Protein AF-A0A7S4FQP5-F1 (afdb_monomer_lite)

Secondary structure (DSSP, 8-state):
----TTSHHHHHHHHHHHTT------HHHHHHSTTSHHHHHHHTT-SS-S----SS-S-----EEEEEEE-GGGHHHHHHHHHHTT-EEEEEEEE--TT--TT-TT-EEEEEEEE-HHHHHHHHHHHTTSS-EEEEEE-

Organism: NCBI:txid73025

InterPro domains:
  IPR002678 DUF34/NIF3 [PF01784] (1-86)
  IPR002678 DUF34/NIF3 [PTHR13799] (1-74)
  IPR036069 DUF34/NIF3 superfamily [SSF102705] (1-118)

Sequence (139 aa):
KRLTQKDTKQRIVIQAIEHGIAIYSPHTAADTASMGVNEWLIEGLGVGTTEFKPIVVKCAMPNHKLVVTGLPADAPVLEKMLSDAGATIDSCYTQQPWGVPKDSATSKVRFEAVVTDQQKTEILGAIGPLRATVDLYPL

Foldseek 3Di:
DDQDCPDPVSVVVVVCVVVVHDDDPCDVVQVPDDVHPVVVVVVVVDPDDPDDDDPDDPDDQFKKWKKKKAFPVCVVVLVVLCVVLVWAWPDKDWDDPPPDDPPDRRIIIITITIDGPVSVVVSVVVCVVGPMDMDIGTD

Structure (mmCIF, N/CA/C/O backbone):
data_AF-A0A7S4FQP5-F1
#
_entry.id   AF-A0A7S4FQP5-F1
#
loop_
_atom_site.group_PDB
_atom_site.id
_atom_site.type_symbol
_atom_site.label_atom_id
_atom_site.label_alt_id
_atom_site.label_comp_id
_atom_site.label_asym_id
_atom_site.label_entity_id
_atom_site.label_seq_id
_atom_site.pdbx_PDB_ins_code
_atom_site.Cartn_x
_atom_site.Cartn_y
_atom_site.Cartn_z
_atom_site.occupancy
_atom_site.B_iso_or_equiv
_atom_site.auth_seq_id
_atom_site.auth_comp_id
_atom_site.auth_asym_id
_atom_site.auth_atom_id
_atom_site.pdbx_PDB_model_num
ATOM 1 N N . LYS A 1 1 ? -1.794 -13.724 29.722 1.00 81.19 1 LYS A N 1
ATOM 2 C CA . LYS A 1 1 ? -2.687 -12.556 29.483 1.00 81.19 1 LYS A CA 1
ATOM 3 C C . LYS A 1 1 ? -4.111 -13.073 29.280 1.00 81.19 1 LYS A C 1
ATOM 5 O O . LYS A 1 1 ? -4.243 -14.126 28.676 1.00 81.19 1 LYS A O 1
ATOM 10 N N . ARG A 1 2 ? -5.143 -12.386 29.789 1.00 87.44 2 ARG A N 1
ATOM 11 C CA . ARG A 1 2 ? -6.566 -12.767 29.651 1.00 87.44 2 ARG A CA 1
ATOM 12 C C . ARG A 1 2 ? -7.377 -11.560 29.174 1.00 87.44 2 ARG A C 1
ATOM 14 O O . ARG A 1 2 ? -7.085 -10.447 29.605 1.00 87.44 2 ARG A O 1
ATOM 21 N N . LEU A 1 3 ? -8.373 -11.793 28.320 1.00 87.12 3 LEU A N 1
ATOM 22 C CA . LEU A 1 3 ? -9.357 -10.787 27.918 1.00 87.12 3 LEU A CA 1
ATOM 23 C C . LEU A 1 3 ? -10.487 -10.755 28.962 1.00 87.12 3 LEU A C 1
ATOM 25 O O . LEU A 1 3 ? -11.091 -11.787 29.254 1.00 87.12 3 LEU A O 1
ATOM 29 N N . THR A 1 4 ? -10.720 -9.603 29.587 1.00 91.94 4 THR A N 1
ATOM 30 C CA . THR A 1 4 ? -11.746 -9.399 30.626 1.00 91.94 4 THR A CA 1
ATOM 31 C C . THR A 1 4 ? -12.455 -8.065 30.400 1.00 91.94 4 THR A C 1
ATOM 33 O O . THR A 1 4 ? -11.936 -7.210 29.703 1.00 91.94 4 THR A O 1
ATOM 36 N N . GLN A 1 5 ? -13.603 -7.810 31.021 1.00 90.38 5 GLN A N 1
ATOM 37 C CA . GLN A 1 5 ? -14.287 -6.513 30.865 1.00 90.38 5 GLN A CA 1
ATOM 38 C C . GLN A 1 5 ? -13.761 -5.404 31.806 1.00 90.38 5 GLN A C 1
ATOM 40 O O . GLN A 1 5 ? -14.386 -4.354 31.951 1.00 90.38 5 GLN A O 1
ATOM 45 N N . LYS A 1 6 ? -12.609 -5.615 32.461 1.00 91.44 6 LYS A N 1
ATOM 46 C CA . LYS A 1 6 ? -12.070 -4.679 33.465 1.00 91.44 6 LYS A CA 1
ATOM 47 C C . LYS A 1 6 ? -11.546 -3.373 32.860 1.00 91.44 6 LYS A C 1
ATOM 49 O O . LYS A 1 6 ? -11.679 -2.325 33.480 1.00 91.44 6 LYS A O 1
ATOM 54 N N . ASP A 1 7 ? -10.965 -3.438 31.665 1.00 93.38 7 ASP A N 1
ATOM 55 C CA . ASP A 1 7 ? -10.359 -2.295 30.973 1.00 93.38 7 ASP A CA 1
ATOM 56 C C . ASP A 1 7 ? -11.206 -1.890 29.760 1.00 93.38 7 ASP A C 1
ATOM 58 O O . ASP A 1 7 ? -11.729 -2.747 29.046 1.00 93.38 7 ASP A O 1
ATOM 62 N N . THR A 1 8 ? -11.318 -0.586 29.502 1.00 93.06 8 THR A N 1
ATOM 63 C CA . THR A 1 8 ? -12.069 -0.030 28.367 1.00 93.06 8 THR A CA 1
ATOM 64 C C . THR A 1 8 ? -11.643 -0.622 27.021 1.00 93.06 8 THR A C 1
ATOM 66 O O . THR A 1 8 ? -12.504 -0.960 26.214 1.00 93.06 8 THR A O 1
ATOM 69 N N . LYS A 1 9 ? -10.342 -0.828 26.785 1.00 92.31 9 LYS A N 1
ATOM 70 C CA . LYS A 1 9 ? -9.827 -1.420 25.539 1.00 92.31 9 LYS A CA 1
ATOM 71 C C . LYS A 1 9 ? -10.312 -2.854 25.372 1.00 92.31 9 LYS A C 1
ATOM 73 O O . LYS A 1 9 ? -10.709 -3.258 24.286 1.00 92.31 9 LYS A O 1
ATOM 78 N N . GLN A 1 10 ? -10.297 -3.622 26.461 1.00 94.06 10 GLN A N 1
ATOM 79 C CA . GLN A 1 10 ? -10.763 -5.005 26.439 1.00 94.06 10 GLN A CA 1
ATOM 80 C C . GLN A 1 10 ? -12.282 -5.075 26.254 1.00 94.06 10 GLN A C 1
ATOM 82 O O . GLN A 1 10 ? -12.747 -5.934 25.513 1.00 94.06 10 GLN A O 1
ATOM 87 N N . ARG A 1 11 ? -13.047 -4.148 26.854 1.00 95.31 11 ARG A N 1
ATOM 88 C CA . ARG A 1 11 ? -14.497 -4.044 26.630 1.00 95.31 11 ARG A CA 1
ATOM 89 C C . ARG A 1 11 ? -14.836 -3.808 25.161 1.00 95.31 11 ARG A C 1
ATOM 91 O O . ARG A 1 11 ? -15.684 -4.521 24.647 1.00 95.31 11 ARG A O 1
ATOM 98 N N . ILE A 1 12 ? -14.144 -2.892 24.481 1.00 95.06 12 ILE A N 1
ATOM 99 C CA . ILE A 1 12 ? -14.372 -2.616 23.050 1.00 95.06 12 ILE A CA 1
ATOM 100 C C . ILE A 1 12 ? -14.142 -3.877 22.204 1.00 95.06 12 ILE A C 1
ATOM 102 O O . ILE A 1 12 ? -14.957 -4.205 21.347 1.00 95.06 12 ILE A O 1
ATOM 106 N N . VAL A 1 13 ? -13.064 -4.620 22.474 1.00 95.00 13 VAL A N 1
ATOM 107 C CA . VAL A 1 13 ? -12.768 -5.870 21.752 1.00 95.00 13 VAL A CA 1
ATOM 108 C C . VAL A 1 13 ? -13.828 -6.938 22.027 1.00 95.00 13 VAL A C 1
ATOM 110 O O . VAL A 1 13 ? -14.274 -7.601 21.097 1.00 95.00 13 VAL A O 1
ATOM 113 N N . ILE A 1 14 ? -14.253 -7.098 23.284 1.00 95.19 14 ILE A N 1
ATOM 114 C CA . ILE A 1 14 ? -15.309 -8.054 23.653 1.00 95.19 14 ILE A CA 1
ATOM 115 C C . ILE A 1 14 ? -16.627 -7.691 22.961 1.00 95.19 14 ILE A C 1
ATOM 117 O O . ILE A 1 14 ? -17.250 -8.563 22.365 1.00 95.19 14 ILE A O 1
ATOM 121 N N . GLN A 1 15 ? -17.005 -6.412 22.955 1.00 95.31 15 GLN A N 1
ATOM 122 C CA . GLN A 1 15 ? -18.206 -5.942 22.265 1.00 95.31 15 GLN A CA 1
ATOM 123 C C . GLN A 1 15 ? -18.141 -6.198 20.757 1.00 95.31 15 GLN A C 1
ATOM 125 O O . GLN A 1 15 ? -19.128 -6.640 20.178 1.00 95.31 15 GLN A O 1
ATOM 130 N N . ALA A 1 16 ? -16.992 -5.970 20.115 1.00 95.62 16 ALA A N 1
ATOM 131 C CA . ALA A 1 16 ? -16.825 -6.273 18.696 1.00 95.62 16 ALA A CA 1
ATOM 132 C C . ALA A 1 16 ? -17.022 -7.771 18.407 1.00 95.62 16 ALA A C 1
ATOM 134 O O . ALA A 1 16 ? -17.711 -8.119 17.454 1.00 95.62 16 ALA A O 1
ATOM 135 N N . ILE A 1 17 ? -16.498 -8.654 19.266 1.00 95.06 17 ILE A N 1
ATOM 136 C CA . ILE A 1 17 ? -16.686 -10.108 19.143 1.00 95.06 17 ILE A CA 1
ATOM 137 C C . ILE A 1 17 ? -18.162 -10.491 19.300 1.00 95.06 17 ILE A C 1
ATOM 139 O O . ILE A 1 17 ? -18.682 -11.237 18.476 1.00 95.06 17 ILE A O 1
ATOM 143 N N . GLU A 1 18 ? -18.842 -9.969 20.325 1.00 96.56 18 GLU A N 1
ATOM 144 C CA . GLU A 1 18 ? -20.263 -10.249 20.589 1.00 96.56 18 GLU A CA 1
ATOM 145 C C . GLU A 1 18 ? -21.170 -9.845 19.417 1.00 96.56 18 GLU A C 1
ATOM 147 O O . GLU A 1 18 ? -22.166 -10.512 19.152 1.00 96.56 18 GLU A O 1
ATOM 152 N N . HIS A 1 19 ? -20.800 -8.790 18.685 1.00 97.00 19 HIS A N 1
ATOM 153 C CA . HIS A 1 19 ? -21.541 -8.299 17.521 1.00 97.00 19 HIS A CA 1
ATOM 154 C C . HIS A 1 19 ? -21.014 -8.843 16.181 1.00 97.00 19 HIS A C 1
ATOM 156 O O . HIS A 1 19 ? -21.506 -8.443 15.129 1.00 97.00 19 HIS A O 1
ATOM 162 N N . GLY A 1 20 ? -20.012 -9.731 16.187 1.00 96.12 20 GLY A N 1
ATOM 163 C CA . GLY A 1 20 ? -19.426 -10.284 14.961 1.00 96.12 20 GLY A CA 1
ATOM 164 C C . GLY A 1 20 ? -18.689 -9.256 14.090 1.00 96.12 20 GLY A C 1
ATOM 165 O O . GLY A 1 20 ? -18.601 -9.425 12.877 1.00 96.12 20 GLY A O 1
ATOM 166 N N . ILE A 1 21 ? -18.164 -8.184 14.686 1.00 96.94 21 ILE A N 1
ATOM 167 C CA . ILE A 1 21 ? -17.448 -7.108 13.994 1.00 96.94 21 ILE A CA 1
ATOM 168 C C . ILE A 1 21 ? -15.957 -7.450 13.925 1.00 96.94 21 ILE A C 1
ATOM 170 O O . ILE A 1 21 ? -15.270 -7.538 14.946 1.00 96.94 21 ILE A O 1
ATOM 174 N N . ALA A 1 22 ? -15.431 -7.589 12.710 1.00 95.06 22 ALA A N 1
ATOM 175 C CA . ALA A 1 22 ? -13.997 -7.722 12.484 1.00 95.06 22 ALA A CA 1
ATOM 176 C C . ALA A 1 22 ? -13.303 -6.352 12.573 1.00 95.06 22 ALA A C 1
ATOM 178 O O . ALA A 1 22 ? -13.744 -5.379 11.964 1.00 95.06 22 ALA A O 1
ATOM 179 N N . ILE A 1 23 ? -12.191 -6.282 13.311 1.00 93.12 23 ILE A N 1
ATOM 180 C CA . ILE A 1 23 ? -11.359 -5.076 13.421 1.00 93.12 23 ILE A CA 1
ATOM 181 C C . ILE A 1 23 ? -10.077 -5.300 12.620 1.00 93.12 23 ILE A C 1
ATOM 183 O O . ILE A 1 23 ? -9.286 -6.188 12.939 1.00 93.12 23 ILE A O 1
ATOM 187 N N . TYR A 1 24 ? -9.852 -4.461 11.613 1.00 93.69 24 TYR A N 1
ATOM 188 C CA . TYR A 1 24 ? -8.619 -4.407 10.834 1.00 93.69 24 TYR A CA 1
ATOM 189 C C . TYR A 1 24 ? -7.949 -3.046 11.044 1.00 93.69 24 TYR A C 1
ATOM 191 O O . TYR A 1 24 ? -8.620 -2.018 11.024 1.00 93.69 24 TYR A O 1
ATOM 199 N N . SER A 1 25 ? -6.636 -3.036 11.282 1.00 90.62 25 SER A N 1
ATOM 200 C CA . SER A 1 25 ? -5.872 -1.810 11.547 1.00 90.62 25 SER A CA 1
ATOM 201 C C . SER A 1 25 ? -4.645 -1.737 10.630 1.00 90.62 25 SER A C 1
ATOM 203 O O . SER A 1 25 ? -3.563 -2.198 11.008 1.00 90.62 25 SER A O 1
ATOM 205 N N . PRO A 1 26 ? -4.795 -1.200 9.405 1.00 88.00 26 PRO A N 1
ATOM 206 C CA . PRO A 1 26 ? -3.702 -1.034 8.452 1.00 88.00 26 PRO A CA 1
ATOM 207 C C . PRO A 1 26 ? -2.832 0.171 8.831 1.00 88.00 26 PRO A C 1
ATOM 209 O O . PRO A 1 26 ? -2.792 1.148 8.101 1.00 88.00 26 PRO A O 1
ATOM 212 N N . HIS A 1 27 ? -2.141 0.108 9.973 1.00 87.88 27 HIS A N 1
ATOM 213 C CA . HIS A 1 27 ? -1.420 1.247 10.558 1.00 87.88 27 HIS A CA 1
ATOM 214 C C . HIS A 1 27 ? -0.432 1.892 9.568 1.00 87.88 27 HIS A C 1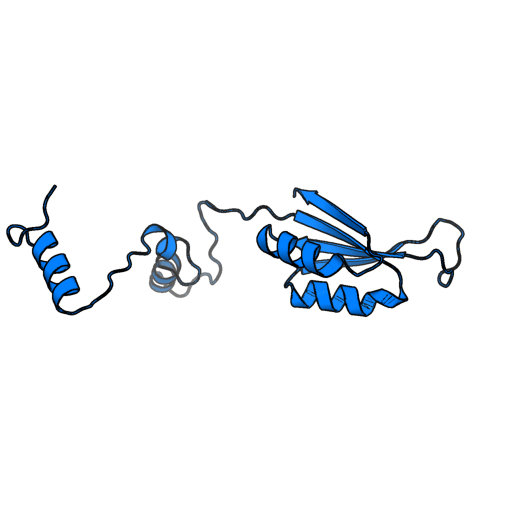
ATOM 216 O O . HIS A 1 27 ? -0.720 2.918 8.971 1.00 87.88 27 HIS A O 1
ATOM 222 N N . THR A 1 28 ? 0.702 1.237 9.312 1.00 85.12 28 THR A N 1
ATOM 223 C CA . THR A 1 28 ? 1.717 1.768 8.387 1.00 85.12 28 THR A CA 1
ATOM 224 C C . THR A 1 28 ? 1.295 1.635 6.924 1.00 85.12 28 THR A C 1
ATOM 226 O O . THR A 1 28 ? 1.746 2.402 6.082 1.00 85.12 28 THR A O 1
ATOM 229 N N . ALA A 1 29 ? 0.438 0.658 6.607 1.00 83.75 29 ALA A N 1
ATOM 230 C CA . ALA A 1 29 ? -0.025 0.442 5.240 1.00 83.75 29 ALA A CA 1
ATOM 231 C C . ALA A 1 29 ? -0.852 1.636 4.737 1.00 83.75 29 ALA A C 1
ATOM 233 O O . ALA A 1 29 ? -0.639 2.066 3.608 1.00 83.75 29 ALA A O 1
ATOM 234 N N . ALA A 1 30 ? -1.719 2.211 5.581 1.00 85.06 30 ALA A N 1
ATOM 235 C CA . ALA A 1 30 ? -2.495 3.404 5.247 1.00 85.06 30 ALA A CA 1
ATOM 236 C C . ALA A 1 30 ? -1.628 4.667 5.125 1.00 85.06 30 ALA A C 1
ATOM 238 O O . ALA A 1 30 ? -1.944 5.544 4.326 1.00 85.06 30 ALA A O 1
ATOM 239 N N . ASP A 1 31 ? -0.519 4.751 5.864 1.00 86.75 31 ASP A N 1
ATOM 240 C CA . ASP A 1 31 ? 0.424 5.868 5.739 1.00 86.75 31 ASP A CA 1
ATOM 241 C C . ASP A 1 31 ? 1.173 5.838 4.396 1.00 86.75 31 ASP A C 1
ATOM 243 O O . ASP A 1 31 ? 1.483 6.883 3.827 1.00 86.75 31 ASP A O 1
ATOM 247 N N . THR A 1 32 ? 1.492 4.646 3.880 1.00 83.12 32 THR A N 1
ATOM 248 C CA . THR A 1 32 ? 2.287 4.477 2.647 1.00 83.12 32 THR A CA 1
ATOM 249 C C . THR A 1 32 ? 1.461 4.239 1.385 1.00 83.12 32 THR A C 1
ATOM 251 O O . THR A 1 32 ? 2.034 4.179 0.298 1.00 83.12 32 THR A O 1
ATOM 254 N N . ALA A 1 33 ? 0.150 4.042 1.514 1.00 82.69 33 ALA A N 1
ATOM 255 C CA . ALA A 1 33 ? -0.732 3.796 0.381 1.00 82.69 33 ALA A CA 1
ATOM 256 C C . ALA A 1 33 ? -0.872 5.040 -0.510 1.00 82.69 33 ALA A C 1
ATOM 258 O O . ALA A 1 33 ? -0.832 6.174 -0.028 1.00 82.69 33 ALA A O 1
ATOM 259 N N . SER A 1 34 ? -1.099 4.810 -1.807 1.00 80.69 34 SER A N 1
ATOM 260 C CA . SER A 1 34 ? -1.668 5.840 -2.682 1.00 80.69 34 SER A CA 1
ATOM 261 C C . SER A 1 34 ? -3.055 6.214 -2.159 1.00 80.69 34 SER A C 1
ATOM 263 O O . SER A 1 34 ? -3.798 5.341 -1.707 1.00 80.69 34 SER A O 1
ATOM 265 N N . MET A 1 35 ? -3.369 7.508 -2.168 1.00 82.31 35 MET A N 1
ATOM 266 C CA . MET A 1 35 ? -4.553 8.099 -1.540 1.00 82.31 35 MET A CA 1
ATOM 267 C C . MET A 1 35 ? -4.654 7.793 -0.036 1.00 82.31 35 MET A C 1
ATOM 269 O O . MET A 1 35 ? -5.745 7.704 0.526 1.00 82.31 35 MET A O 1
ATOM 273 N N . GLY A 1 36 ? -3.502 7.581 0.608 1.00 86.88 36 GLY A N 1
ATOM 274 C CA . GLY A 1 36 ? -3.384 7.308 2.034 1.00 86.88 36 GLY A CA 1
ATOM 275 C C . GLY A 1 36 ? -3.368 8.572 2.894 1.00 86.88 36 GLY A C 1
ATOM 276 O O . GLY A 1 36 ? -3.564 9.691 2.420 1.00 86.88 36 GLY A O 1
ATOM 277 N N . VAL A 1 37 ? -3.061 8.394 4.182 1.00 90.19 37 VAL A N 1
ATOM 278 C CA . VAL A 1 37 ? -3.077 9.481 5.182 1.00 90.19 37 VAL A CA 1
ATOM 279 C C . VAL A 1 37 ? -2.188 10.655 4.760 1.00 90.19 37 VAL A C 1
ATOM 281 O O . VAL A 1 37 ? -2.583 11.810 4.893 1.00 90.19 37 VAL A O 1
ATOM 284 N N . ASN A 1 38 ? -1.003 10.372 4.213 1.00 88.56 38 ASN A N 1
ATOM 285 C CA . ASN A 1 38 ? -0.071 11.409 3.771 1.00 88.56 38 ASN A CA 1
ATOM 286 C C . ASN A 1 38 ? -0.616 12.239 2.600 1.00 88.56 38 ASN A C 1
ATOM 288 O O . ASN A 1 38 ? -0.368 13.439 2.554 1.00 88.56 38 ASN A O 1
ATOM 292 N N . GLU A 1 39 ? -1.372 11.632 1.686 1.00 85.81 39 GLU A N 1
ATOM 293 C CA . GLU A 1 39 ? -1.967 12.343 0.550 1.00 85.81 39 GLU A CA 1
ATOM 294 C C . GLU A 1 39 ? -3.118 13.242 1.013 1.00 85.81 39 GLU A C 1
ATOM 296 O O . GLU A 1 39 ? -3.154 14.418 0.663 1.00 85.81 39 GLU A O 1
ATOM 301 N N . TRP A 1 40 ? -3.969 12.756 1.923 1.00 87.94 40 TRP A N 1
ATOM 302 C CA . TRP A 1 40 ? -5.030 13.570 2.535 1.00 87.94 40 TRP A CA 1
ATOM 303 C C . TRP A 1 40 ? -4.484 14.763 3.325 1.00 87.94 40 TRP A C 1
ATOM 305 O O . TRP A 1 40 ? -5.068 15.847 3.319 1.00 87.94 40 TRP A O 1
ATOM 315 N N . LEU A 1 41 ? -3.352 14.584 4.011 1.00 88.25 41 LEU A N 1
ATOM 316 C CA . LEU A 1 41 ? -2.679 15.689 4.691 1.00 88.25 41 LEU A CA 1
ATOM 317 C C . LEU A 1 41 ? -2.180 16.739 3.694 1.00 88.25 41 LEU A C 1
ATOM 319 O O . LEU A 1 41 ? -2.285 17.927 3.984 1.00 88.25 41 LEU A O 1
ATOM 323 N N . ILE A 1 42 ? -1.676 16.321 2.530 1.00 85.06 42 ILE A N 1
ATOM 324 C CA . ILE A 1 42 ? -1.226 17.230 1.467 1.00 85.06 42 ILE A CA 1
ATOM 325 C C . ILE A 1 42 ? -2.409 18.000 0.873 1.00 85.06 42 ILE A C 1
ATOM 327 O O . ILE A 1 42 ? -2.320 19.218 0.736 1.00 85.06 42 ILE A O 1
ATOM 331 N N . GLU A 1 43 ? -3.533 17.333 0.598 1.00 84.00 43 GLU A N 1
ATOM 332 C CA . GLU A 1 43 ? -4.759 17.986 0.112 1.00 84.00 43 GLU A CA 1
ATOM 333 C C . GLU A 1 43 ? -5.237 19.101 1.058 1.00 84.00 43 GLU A C 1
ATOM 335 O O . GLU A 1 43 ? -5.651 20.174 0.616 1.00 84.00 43 GLU A O 1
ATOM 340 N N . GLY A 1 44 ? -5.122 18.883 2.373 1.00 84.88 44 GLY A N 1
ATOM 341 C CA . GLY A 1 44 ? -5.481 19.869 3.393 1.00 84.88 44 GLY A CA 1
ATOM 342 C C . GLY A 1 44 ? -4.558 21.094 3.471 1.00 84.88 44 GLY A C 1
ATOM 343 O O . GLY A 1 44 ? -4.947 22.099 4.069 1.00 84.88 44 GLY A O 1
ATOM 344 N N . LEU A 1 45 ? -3.358 21.047 2.878 1.00 83.88 45 LEU A N 1
ATOM 345 C CA . LEU A 1 45 ? -2.391 22.156 2.891 1.00 83.88 45 LEU A CA 1
ATOM 346 C C . LEU A 1 45 ? -2.658 23.216 1.804 1.00 83.88 45 LEU A C 1
ATOM 348 O O . LEU A 1 45 ? -2.051 24.288 1.849 1.00 83.88 45 LEU A O 1
ATOM 352 N N . GLY A 1 46 ? -3.602 22.973 0.887 1.00 75.44 46 GLY A N 1
ATOM 353 C CA . GLY A 1 46 ? -4.105 23.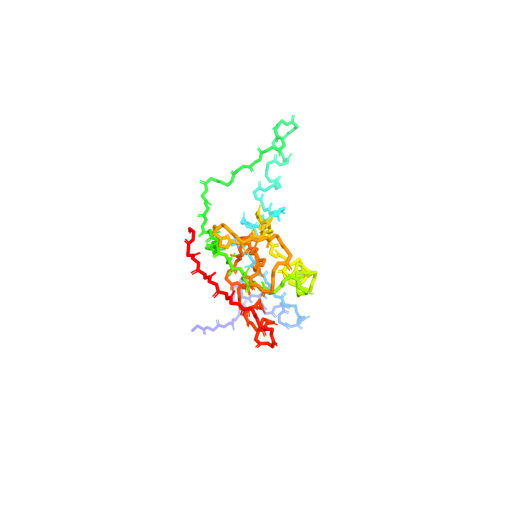955 -0.080 1.00 75.44 46 GLY A CA 1
ATOM 354 C C . GLY A 1 46 ? -3.733 23.679 -1.542 1.00 75.44 46 GLY A C 1
ATOM 355 O O . GLY A 1 46 ? -2.997 22.755 -1.873 1.00 75.44 46 GLY A O 1
ATOM 356 N N . VAL A 1 47 ? -4.263 24.510 -2.447 1.00 68.69 47 VAL A N 1
ATOM 357 C CA . VAL A 1 47 ? -4.023 24.430 -3.900 1.00 68.69 47 VAL A CA 1
ATOM 358 C C . VAL A 1 47 ? -2.654 25.010 -4.253 1.00 68.69 47 VAL A C 1
ATOM 360 O O . VAL A 1 47 ? -2.515 26.177 -4.611 1.00 68.69 47 VAL A O 1
ATOM 363 N N . GLY A 1 48 ? -1.623 24.184 -4.134 1.00 65.19 48 GLY A N 1
ATOM 364 C CA . GLY A 1 48 ? -0.267 24.546 -4.512 1.00 65.19 48 GLY A CA 1
ATOM 365 C C . GLY A 1 48 ? 0.614 23.313 -4.604 1.00 65.19 48 GLY A C 1
ATOM 366 O O . GLY A 1 48 ? 1.038 22.780 -3.587 1.00 65.19 48 GLY A O 1
ATOM 367 N N . THR A 1 49 ? 0.951 22.935 -5.838 1.00 61.19 49 THR A N 1
ATOM 368 C CA . THR A 1 49 ? 1.756 21.764 -6.235 1.00 61.19 49 THR A CA 1
ATOM 369 C C . THR A 1 49 ? 0.979 20.443 -6.217 1.00 61.19 49 THR A C 1
ATOM 371 O O . THR A 1 49 ? 0.718 19.855 -5.177 1.00 61.19 49 THR A O 1
ATOM 374 N N . THR A 1 50 ? 0.643 19.954 -7.412 1.00 62.22 50 THR A N 1
ATOM 375 C CA . THR A 1 50 ? 0.034 18.635 -7.675 1.00 62.22 50 THR A CA 1
ATOM 376 C C . THR A 1 50 ? 1.046 17.487 -7.634 1.00 62.22 50 THR A C 1
ATOM 378 O O . THR A 1 50 ? 0.706 16.350 -7.943 1.00 62.22 50 THR A O 1
ATOM 381 N N . GLU A 1 51 ? 2.304 17.782 -7.307 1.00 70.25 51 GLU A N 1
ATOM 382 C CA . GLU A 1 51 ? 3.398 16.820 -7.303 1.00 70.25 51 GLU A CA 1
ATOM 383 C C . GLU A 1 51 ? 3.866 16.575 -5.872 1.00 70.25 51 GLU A C 1
ATOM 385 O O . GLU A 1 51 ? 4.354 17.477 -5.191 1.00 70.25 51 GLU A O 1
ATOM 390 N N . PHE A 1 52 ? 3.743 15.330 -5.427 1.00 73.75 52 PHE A N 1
ATOM 391 C CA . PHE A 1 52 ? 4.234 14.873 -4.138 1.00 73.75 52 PHE A CA 1
ATOM 392 C C . PHE A 1 52 ? 5.165 13.683 -4.339 1.00 73.75 52 PHE A C 1
ATOM 394 O O . PHE A 1 52 ? 4.898 12.767 -5.115 1.00 73.75 52 PHE A O 1
ATOM 401 N N . LYS A 1 53 ? 6.296 13.709 -3.633 1.00 79.44 53 LYS A N 1
ATOM 402 C CA . LYS A 1 53 ? 7.317 12.663 -3.689 1.00 79.44 53 LYS A CA 1
ATOM 403 C C . LYS A 1 53 ? 7.492 12.044 -2.303 1.00 79.44 53 LYS A C 1
ATOM 405 O O . LYS A 1 53 ? 7.605 12.792 -1.329 1.00 79.44 53 LYS A O 1
ATOM 410 N N . PRO A 1 54 ? 7.573 10.706 -2.187 1.00 77.44 54 PRO A N 1
ATOM 411 C CA . PRO A 1 54 ? 7.863 10.063 -0.912 1.00 77.44 54 PRO A CA 1
ATOM 412 C C . PRO A 1 54 ? 9.197 10.545 -0.328 1.00 77.44 54 PRO A C 1
ATOM 414 O O . PRO A 1 54 ? 10.218 10.542 -1.016 1.00 77.44 54 PRO A O 1
ATOM 417 N N . ILE A 1 55 ? 9.194 10.909 0.958 1.00 84.12 55 ILE A N 1
ATOM 418 C CA . ILE A 1 55 ? 10.409 11.323 1.685 1.00 84.12 55 ILE A CA 1
ATOM 419 C C . ILE A 1 55 ? 11.333 10.118 1.904 1.00 84.12 55 ILE A C 1
ATOM 421 O O . ILE A 1 55 ? 12.548 10.219 1.757 1.00 84.12 55 ILE A O 1
ATOM 425 N N . VAL A 1 56 ? 10.753 8.960 2.233 1.00 82.00 56 VAL A N 1
ATOM 426 C CA . VAL A 1 56 ? 11.474 7.696 2.408 1.00 82.00 56 VAL A CA 1
ATOM 427 C C . VAL A 1 56 ? 10.708 6.591 1.698 1.00 82.00 56 VAL A C 1
ATOM 429 O O . VAL A 1 56 ? 9.574 6.278 2.057 1.00 82.00 56 VAL A O 1
ATOM 432 N N . VAL A 1 57 ? 11.347 5.961 0.717 1.00 73.75 57 VAL A N 1
ATOM 433 C CA . VAL A 1 57 ? 10.811 4.775 0.046 1.00 73.75 57 VAL A CA 1
ATOM 434 C C . VAL A 1 57 ? 11.220 3.549 0.862 1.00 73.75 57 VAL A C 1
ATOM 436 O O . VAL A 1 57 ? 12.385 3.165 0.867 1.00 73.75 57 VAL A O 1
ATOM 439 N N . LYS A 1 58 ? 10.275 2.958 1.604 1.00 63.75 58 LYS A N 1
ATOM 440 C CA . LYS A 1 58 ? 10.532 1.754 2.425 1.00 63.75 58 LYS A CA 1
ATOM 441 C C . LYS A 1 58 ? 10.441 0.446 1.642 1.00 63.75 58 LYS A C 1
ATOM 443 O O . LYS A 1 58 ? 11.112 -0.516 1.991 1.00 63.75 58 LYS A O 1
ATOM 448 N N . CYS A 1 59 ? 9.607 0.402 0.611 1.00 57.16 59 CYS A N 1
ATOM 449 C CA . CYS A 1 59 ? 9.481 -0.733 -0.294 1.00 57.16 59 CYS A CA 1
ATOM 450 C C . CYS A 1 59 ? 9.733 -0.221 -1.705 1.00 57.16 59 CYS A C 1
ATOM 452 O O . CYS A 1 59 ? 8.811 0.210 -2.390 1.00 57.16 59 CYS A O 1
ATOM 454 N N . ALA A 1 60 ? 10.998 -0.226 -2.117 1.00 61.69 60 ALA A N 1
ATOM 455 C CA . ALA A 1 60 ? 11.292 -0.282 -3.535 1.00 61.69 60 ALA A CA 1
ATOM 456 C C . ALA A 1 60 ? 11.048 -1.735 -3.945 1.00 61.69 60 ALA A C 1
ATOM 458 O O . ALA A 1 60 ? 11.731 -2.635 -3.457 1.00 61.69 60 ALA A O 1
ATOM 459 N N . MET A 1 61 ? 10.032 -1.973 -4.771 1.00 61.34 61 MET A N 1
ATOM 460 C CA . MET A 1 61 ? 9.900 -3.268 -5.432 1.00 61.34 61 MET A CA 1
ATOM 461 C C . MET A 1 61 ? 11.141 -3.422 -6.321 1.00 61.34 61 MET A C 1
ATOM 463 O O . MET A 1 61 ? 11.394 -2.518 -7.123 1.00 61.34 61 MET A O 1
ATOM 467 N N . PRO A 1 62 ? 11.952 -4.483 -6.167 1.00 63.84 62 PRO A N 1
ATOM 468 C CA . PRO A 1 62 ? 13.094 -4.689 -7.041 1.00 63.84 62 PRO A CA 1
ATOM 469 C C . PRO A 1 62 ? 12.563 -4.933 -8.451 1.00 63.84 62 PRO A C 1
ATOM 471 O O . PRO A 1 62 ? 11.908 -5.937 -8.750 1.00 63.84 62 PRO A O 1
ATOM 474 N N . ASN A 1 63 ? 12.815 -3.961 -9.313 1.00 75.25 63 ASN A N 1
ATOM 475 C CA . ASN A 1 63 ? 12.528 -4.094 -10.721 1.00 75.25 63 ASN A CA 1
ATOM 476 C C . ASN A 1 63 ? 13.547 -5.068 -11.320 1.00 75.25 63 ASN A C 1
ATOM 478 O O . ASN A 1 63 ? 14.726 -5.059 -10.975 1.00 75.25 63 ASN A O 1
ATOM 482 N N . HIS A 1 64 ? 13.090 -5.919 -12.223 1.00 79.31 64 HIS A N 1
ATOM 483 C CA . HIS A 1 64 ? 13.948 -6.779 -13.019 1.00 79.31 64 HIS A CA 1
ATOM 484 C C . HIS A 1 64 ? 13.842 -6.351 -14.473 1.00 79.31 64 HIS A C 1
ATOM 486 O O . HIS A 1 64 ? 12.744 -6.121 -14.983 1.00 79.31 64 HIS A O 1
ATOM 492 N N . LYS A 1 65 ? 14.980 -6.287 -15.159 1.00 83.50 65 LYS A N 1
ATOM 493 C CA . LYS A 1 65 ? 15.001 -6.214 -16.613 1.00 83.50 65 LYS A CA 1
ATOM 494 C C . LYS A 1 65 ? 14.778 -7.618 -17.155 1.00 83.50 65 LYS A C 1
ATOM 496 O O . LYS A 1 65 ? 15.635 -8.492 -17.027 1.00 83.50 65 LYS A O 1
ATOM 501 N N . LEU A 1 66 ? 13.607 -7.817 -17.737 1.00 84.06 66 LEU A N 1
ATOM 502 C CA . LEU A 1 66 ? 13.215 -9.014 -18.453 1.00 84.06 66 LEU A CA 1
ATOM 503 C C . LEU A 1 66 ? 13.571 -8.842 -19.926 1.00 84.06 66 LEU A C 1
ATOM 505 O O . LEU A 1 66 ? 13.172 -7.872 -20.567 1.00 84.06 66 LEU A O 1
ATOM 509 N N . VAL A 1 67 ? 14.298 -9.804 -20.472 1.00 85.50 67 VAL A N 1
ATOM 510 C CA . VAL A 1 67 ? 14.595 -9.884 -21.894 1.00 85.50 67 VAL A CA 1
ATOM 511 C C . VAL A 1 67 ? 13.969 -11.159 -22.432 1.00 85.50 67 VAL A C 1
ATOM 513 O O . VAL A 1 67 ? 14.388 -12.255 -22.069 1.00 85.50 67 VAL A O 1
ATOM 516 N N . VAL A 1 68 ? 12.987 -11.025 -23.319 1.00 85.62 68 VAL A N 1
ATOM 517 C CA . VAL A 1 68 ? 12.345 -12.161 -23.987 1.00 85.62 68 VAL A CA 1
ATOM 518 C C . VAL A 1 68 ? 12.782 -12.186 -25.439 1.00 85.62 68 VAL A C 1
ATOM 520 O O . VAL A 1 68 ? 12.600 -11.212 -26.165 1.00 85.62 68 VAL A O 1
ATOM 523 N N . THR A 1 69 ? 13.361 -13.302 -25.872 1.00 83.50 69 THR A N 1
ATOM 524 C CA . THR A 1 69 ? 13.782 -13.496 -27.261 1.00 83.50 69 THR A CA 1
ATOM 525 C C . THR A 1 69 ? 12.994 -14.640 -27.884 1.00 83.50 69 THR A C 1
ATOM 527 O O . THR A 1 69 ? 13.036 -15.760 -27.382 1.00 83.50 69 THR A O 1
ATOM 530 N N . GLY A 1 70 ? 12.298 -14.376 -28.987 1.00 84.06 70 GLY A N 1
ATOM 531 C CA . GLY A 1 70 ? 11.442 -15.345 -29.673 1.00 84.06 70 GLY A CA 1
ATOM 532 C C . GLY A 1 70 ? 11.544 -15.273 -31.194 1.00 84.06 70 GLY A C 1
ATOM 533 O O . GLY A 1 70 ? 12.312 -14.486 -31.758 1.00 84.06 70 GLY A O 1
ATOM 534 N N . LEU A 1 71 ? 10.766 -16.120 -31.869 1.00 81.56 71 LEU A N 1
ATOM 535 C CA . LEU A 1 71 ? 10.630 -16.083 -33.322 1.00 81.56 71 LEU A CA 1
ATOM 536 C C . LEU A 1 71 ? 9.730 -14.911 -33.749 1.00 81.56 71 LEU A C 1
ATOM 538 O O . LEU A 1 71 ? 8.787 -14.581 -33.030 1.00 81.56 71 LEU A O 1
ATOM 542 N N . PRO A 1 72 ? 9.943 -14.322 -34.940 1.00 77.69 72 PRO A N 1
ATOM 543 C CA . PRO A 1 72 ? 9.096 -13.241 -35.445 1.00 77.69 72 PRO A CA 1
ATOM 544 C C . PRO A 1 72 ? 7.615 -13.619 -35.563 1.00 77.69 72 PRO A C 1
ATOM 546 O O . PRO A 1 72 ? 6.753 -12.771 -35.364 1.00 77.69 72 PRO A O 1
ATOM 549 N N . ALA A 1 73 ? 7.314 -14.893 -35.833 1.00 80.12 73 ALA A N 1
ATOM 550 C CA . ALA A 1 73 ? 5.943 -15.398 -35.904 1.00 80.12 73 ALA A CA 1
ATOM 551 C C . ALA A 1 73 ? 5.204 -15.339 -34.552 1.00 80.12 73 ALA A C 1
ATOM 553 O O . ALA A 1 73 ? 3.993 -15.137 -34.530 1.00 80.12 73 ALA A O 1
ATOM 554 N N . ASP A 1 74 ? 5.935 -15.459 -33.439 1.00 81.56 74 ASP A N 1
ATOM 555 C CA . ASP A 1 74 ? 5.377 -15.456 -32.082 1.00 81.56 74 ASP A CA 1
ATOM 556 C C . ASP A 1 74 ? 5.376 -14.049 -31.456 1.00 81.56 74 ASP A C 1
ATOM 558 O O . ASP A 1 74 ? 4.851 -13.856 -30.361 1.00 81.56 74 ASP A O 1
ATOM 562 N N . ALA A 1 75 ? 5.934 -13.046 -32.147 1.00 81.31 75 ALA A N 1
ATOM 563 C CA . ALA A 1 75 ? 6.025 -11.667 -31.673 1.00 81.31 75 ALA A CA 1
ATOM 564 C C . ALA A 1 75 ? 4.687 -11.067 -31.188 1.00 81.31 75 ALA A C 1
ATOM 566 O O . ALA A 1 75 ? 4.672 -10.554 -30.070 1.00 81.31 75 ALA A O 1
ATOM 567 N N . PRO A 1 76 ? 3.558 -11.160 -31.926 1.00 84.00 76 PRO A N 1
ATOM 568 C CA . PRO A 1 76 ? 2.293 -10.585 -31.455 1.00 84.00 76 PRO A CA 1
ATOM 569 C C . PRO A 1 76 ? 1.734 -11.310 -30.223 1.00 84.00 76 PRO A C 1
ATOM 571 O O . PRO A 1 76 ? 1.056 -10.704 -29.397 1.00 84.00 76 PRO A O 1
ATOM 574 N N . VAL A 1 77 ? 2.021 -12.608 -30.078 1.00 85.25 77 VAL A N 1
ATOM 575 C CA . VAL A 1 77 ? 1.608 -13.392 -28.907 1.00 85.25 77 VAL A CA 1
ATOM 576 C C . VAL A 1 77 ? 2.428 -12.974 -27.690 1.00 85.25 77 VAL A C 1
ATOM 578 O O . VAL A 1 77 ? 1.859 -12.726 -26.631 1.00 85.25 77 VAL A O 1
ATOM 581 N N . LEU A 1 78 ? 3.746 -12.834 -27.851 1.00 82.56 78 LEU A N 1
ATOM 582 C CA . LEU A 1 78 ? 4.653 -12.391 -26.791 1.00 82.56 78 LEU A CA 1
ATOM 583 C C . LEU A 1 78 ? 4.342 -10.967 -26.324 1.00 82.56 78 LEU A C 1
ATOM 585 O O . LEU A 1 78 ? 4.284 -10.727 -25.121 1.00 82.56 78 LEU A O 1
ATOM 589 N N . GLU A 1 79 ? 4.093 -10.043 -27.251 1.00 83.56 79 GLU A N 1
ATOM 590 C CA . GLU A 1 79 ? 3.716 -8.664 -26.932 1.00 83.56 79 GLU A CA 1
ATOM 591 C C . GLU A 1 79 ? 2.411 -8.617 -26.137 1.00 83.56 79 GLU A C 1
ATOM 593 O O . GLU A 1 79 ? 2.347 -7.993 -25.077 1.00 83.56 79 GLU A O 1
ATOM 598 N N . LYS A 1 80 ? 1.391 -9.350 -26.599 1.00 85.69 80 LYS A N 1
ATOM 599 C CA . LYS A 1 80 ? 0.117 -9.440 -25.892 1.00 85.69 80 LYS A CA 1
ATOM 600 C C . LYS A 1 80 ? 0.291 -10.037 -24.495 1.00 85.69 80 LYS A C 1
ATOM 602 O O . LYS A 1 80 ? -0.258 -9.503 -23.544 1.00 85.69 80 LYS A O 1
ATOM 607 N N . MET A 1 81 ? 1.075 -11.103 -24.346 1.00 84.00 81 MET A N 1
ATOM 608 C CA . MET A 1 81 ? 1.312 -11.740 -23.045 1.00 84.00 81 MET A CA 1
ATOM 609 C C . MET A 1 81 ? 2.059 -10.836 -22.065 1.00 84.00 81 MET A C 1
ATOM 611 O O . MET A 1 81 ? 1.707 -10.793 -20.890 1.00 84.00 81 MET A O 1
ATOM 615 N N . LEU A 1 82 ? 3.074 -10.106 -22.538 1.00 83.25 82 LEU A N 1
ATOM 616 C CA . LEU A 1 82 ? 3.786 -9.124 -21.720 1.00 83.25 82 LEU A CA 1
ATOM 617 C C . LEU A 1 82 ? 2.847 -7.990 -21.294 1.00 83.25 82 LEU A C 1
ATOM 619 O O . LEU A 1 82 ? 2.848 -7.609 -20.124 1.00 83.25 82 LEU A O 1
ATOM 623 N N . SER A 1 83 ? 2.003 -7.509 -22.210 1.00 83.19 83 SER A N 1
ATOM 624 C CA . SER A 1 83 ? 0.998 -6.490 -21.902 1.00 83.19 83 SER A CA 1
ATOM 625 C C . SER A 1 83 ? -0.065 -6.992 -20.918 1.00 83.19 83 SER A C 1
ATOM 627 O O . SER A 1 83 ? -0.412 -6.269 -19.988 1.00 83.19 83 SER A O 1
ATOM 629 N N . ASP A 1 84 ? -0.570 -8.217 -21.093 1.00 84.19 84 ASP A N 1
ATOM 630 C CA . ASP A 1 84 ? -1.590 -8.828 -20.228 1.00 84.19 84 ASP A CA 1
ATOM 631 C C . ASP A 1 84 ? -1.038 -9.069 -18.807 1.00 84.19 84 ASP A C 1
ATOM 633 O O . ASP A 1 84 ? -1.764 -8.924 -17.826 1.00 84.19 84 ASP A O 1
ATOM 637 N N . ALA A 1 85 ? 0.262 -9.364 -18.677 1.00 80.62 85 ALA A N 1
ATOM 638 C CA . ALA A 1 85 ? 0.965 -9.469 -17.393 1.00 80.62 85 ALA A CA 1
ATOM 639 C C . ALA A 1 85 ? 1.291 -8.100 -16.748 1.00 80.62 85 ALA A C 1
ATOM 641 O O . ALA A 1 85 ? 1.881 -8.030 -15.665 1.00 80.62 85 ALA A O 1
ATOM 642 N N . GLY A 1 86 ? 0.949 -6.992 -17.414 1.00 79.62 86 GLY A N 1
ATOM 643 C CA . GLY A 1 86 ? 1.238 -5.635 -16.952 1.00 79.62 86 GLY A CA 1
ATOM 644 C C . GLY A 1 86 ? 2.727 -5.277 -16.971 1.00 79.62 86 GLY A C 1
ATOM 645 O O . GLY A 1 86 ? 3.145 -4.388 -16.228 1.00 79.62 86 GLY A O 1
ATOM 646 N N . ALA A 1 87 ? 3.543 -5.980 -17.763 1.00 81.50 87 ALA A N 1
ATOM 647 C CA . ALA A 1 87 ? 4.947 -5.638 -17.945 1.00 81.50 87 ALA A CA 1
ATOM 648 C C . ALA A 1 87 ? 5.070 -4.364 -18.788 1.00 81.50 87 ALA A C 1
ATOM 650 O O . ALA A 1 87 ? 4.471 -4.252 -19.859 1.00 81.50 87 ALA A O 1
ATOM 651 N N . THR A 1 88 ? 5.894 -3.418 -18.344 1.00 77.94 88 THR A N 1
ATOM 652 C CA . THR A 1 88 ? 6.174 -2.211 -19.128 1.00 77.94 88 THR A CA 1
ATOM 653 C C . THR A 1 88 ? 7.255 -2.529 -20.153 1.00 77.94 88 THR A C 1
ATOM 655 O O . THR A 1 88 ? 8.409 -2.760 -19.783 1.00 77.94 88 THR A O 1
ATOM 658 N N . ILE A 1 89 ? 6.888 -2.561 -21.437 1.00 77.50 89 ILE A N 1
ATOM 659 C CA . ILE A 1 89 ? 7.825 -2.788 -22.544 1.00 77.50 89 ILE A CA 1
ATOM 660 C C . ILE A 1 89 ? 8.627 -1.502 -22.778 1.00 77.50 89 ILE A C 1
ATOM 662 O O . ILE A 1 89 ? 8.059 -0.464 -23.104 1.00 77.50 89 ILE A O 1
ATOM 666 N N . ASP A 1 90 ? 9.944 -1.586 -22.609 1.00 77.19 90 ASP A N 1
ATOM 667 C CA . ASP A 1 90 ? 10.888 -0.478 -22.807 1.00 77.19 90 ASP A CA 1
ATOM 668 C C . ASP A 1 90 ? 11.345 -0.410 -24.272 1.00 77.19 90 ASP A C 1
ATOM 670 O O . ASP A 1 90 ? 11.401 0.654 -24.887 1.00 77.19 90 ASP A O 1
ATOM 674 N N . SER A 1 91 ? 11.615 -1.570 -24.885 1.00 74.50 91 SER A N 1
ATOM 675 C CA . SER A 1 91 ? 11.934 -1.642 -26.313 1.00 74.50 91 SER A CA 1
ATOM 676 C C . SER A 1 91 ? 11.573 -2.985 -26.950 1.00 74.50 91 SER A C 1
ATOM 678 O O . SER A 1 91 ? 11.595 -4.038 -26.310 1.00 74.50 91 SER A O 1
ATOM 680 N N . CYS A 1 92 ? 11.267 -2.942 -28.249 1.00 76.44 92 CYS A N 1
ATOM 681 C CA . CYS A 1 92 ? 11.090 -4.111 -29.104 1.00 76.44 92 CYS A CA 1
ATOM 682 C C . CYS A 1 92 ? 11.889 -3.908 -30.392 1.00 76.44 92 CYS A C 1
ATOM 684 O O . CYS A 1 92 ? 11.705 -2.915 -31.099 1.00 76.44 92 CYS A O 1
ATOM 686 N N . TYR A 1 93 ? 12.794 -4.835 -30.699 1.00 75.19 93 TYR A N 1
ATOM 687 C CA . TYR A 1 93 ? 13.561 -4.798 -31.940 1.00 75.19 93 TYR A CA 1
ATOM 688 C C . TYR A 1 93 ? 13.905 -6.201 -32.431 1.00 75.19 93 TYR A C 1
ATOM 690 O O . TYR A 1 93 ? 14.021 -7.163 -31.671 1.00 75.19 93 TYR A O 1
ATOM 698 N N . THR A 1 94 ? 14.080 -6.328 -33.744 1.00 73.06 94 THR A N 1
ATOM 699 C CA . THR A 1 94 ? 14.556 -7.575 -34.347 1.00 73.06 94 THR A CA 1
ATOM 700 C C . THR A 1 94 ? 16.081 -7.600 -34.284 1.00 73.06 94 THR A C 1
ATOM 702 O O . THR A 1 94 ? 16.737 -6.744 -34.877 1.00 73.06 94 THR A O 1
ATOM 705 N N . GLN A 1 95 ? 16.657 -8.569 -33.570 1.00 67.69 95 GLN A N 1
ATOM 706 C CA . GLN A 1 95 ? 18.088 -8.849 -33.641 1.00 67.69 95 GLN A CA 1
ATOM 707 C C . GLN A 1 95 ? 18.388 -9.734 -34.845 1.00 67.69 95 GLN A C 1
ATOM 709 O O . GLN A 1 95 ? 17.754 -10.771 -35.062 1.00 67.69 95 GLN A O 1
ATOM 714 N N . GLN A 1 96 ? 19.397 -9.326 -35.609 1.00 66.06 96 GLN A N 1
ATOM 715 C CA . GLN A 1 96 ? 19.874 -10.044 -36.783 1.00 66.06 96 GLN A CA 1
ATOM 716 C C . GLN A 1 96 ? 21.398 -10.120 -36.722 1.00 66.06 96 GLN A C 1
ATOM 718 O O . GLN A 1 96 ? 22.039 -9.119 -36.384 1.00 66.06 96 GLN A O 1
ATOM 723 N N . PRO A 1 97 ? 22.002 -11.281 -37.026 1.00 64.25 97 PRO A N 1
ATOM 724 C CA . PRO A 1 97 ? 23.443 -11.367 -37.186 1.00 64.25 97 PRO A CA 1
ATOM 725 C C . PRO A 1 97 ? 23.897 -10.430 -38.306 1.00 64.25 97 PRO A C 1
ATOM 727 O O . PRO A 1 97 ? 23.213 -10.265 -39.319 1.00 64.25 97 PRO A O 1
ATOM 730 N N . TRP A 1 98 ? 25.060 -9.812 -38.118 1.00 58.81 98 TRP A N 1
ATOM 731 C CA . TRP A 1 98 ? 25.631 -8.917 -39.117 1.00 58.81 98 TRP A CA 1
ATOM 732 C C . TRP A 1 98 ? 25.759 -9.629 -40.474 1.00 58.81 98 TRP A C 1
ATOM 734 O O . TRP A 1 98 ? 26.273 -10.745 -40.546 1.00 58.81 98 TRP A O 1
ATOM 744 N N . GLY A 1 99 ? 25.272 -8.990 -41.543 1.00 63.47 99 GLY A N 1
ATOM 745 C CA . GLY A 1 99 ? 25.320 -9.529 -42.907 1.00 63.47 99 GLY A CA 1
ATOM 746 C C . GLY A 1 99 ? 24.158 -10.448 -43.310 1.00 63.47 99 GLY A C 1
ATOM 747 O O . GLY A 1 99 ? 24.212 -11.026 -44.393 1.00 63.47 99 GLY A O 1
ATOM 748 N N . VAL A 1 100 ? 23.108 -10.585 -42.491 1.00 62.78 100 VAL A N 1
ATOM 749 C CA . VAL A 1 100 ? 21.942 -11.429 -42.808 1.00 62.78 100 VAL A CA 1
ATOM 750 C C . VAL A 1 100 ? 20.725 -10.573 -43.220 1.00 62.78 100 VAL A C 1
ATOM 752 O O . VAL A 1 100 ? 20.432 -9.587 -42.544 1.00 62.78 100 VAL A O 1
ATOM 755 N N . PRO A 1 101 ? 19.999 -10.913 -44.310 1.00 62.72 101 PRO A N 1
ATOM 756 C CA . PRO A 1 101 ? 18.786 -10.204 -44.725 1.00 62.72 101 PRO A CA 1
ATOM 757 C C . PRO A 1 101 ? 17.665 -10.248 -43.681 1.00 62.72 101 PRO A C 1
ATOM 759 O O . PRO A 1 101 ? 17.513 -11.243 -42.960 1.00 62.72 101 PRO A O 1
ATOM 762 N N . LYS A 1 102 ? 16.831 -9.195 -43.672 1.00 56.12 102 LYS A N 1
ATOM 763 C CA . LYS A 1 102 ? 15.805 -8.971 -42.644 1.00 56.12 102 LYS A CA 1
ATOM 764 C C . LYS A 1 102 ? 14.750 -10.076 -42.514 1.00 56.12 102 LYS A C 1
ATOM 766 O O . LYS A 1 102 ? 14.183 -10.228 -41.438 1.00 56.12 102 LYS A O 1
ATOM 771 N N . ASP A 1 103 ? 14.569 -10.865 -43.568 1.00 58.34 103 ASP A N 1
ATOM 772 C CA . ASP A 1 103 ? 13.505 -11.868 -43.693 1.00 58.34 103 ASP A CA 1
ATOM 773 C C . ASP A 1 103 ? 14.030 -13.312 -43.600 1.00 58.34 103 ASP A C 1
ATOM 775 O O . ASP A 1 103 ? 13.373 -14.269 -44.005 1.00 58.34 103 ASP A O 1
ATOM 779 N N . SER A 1 104 ? 15.251 -13.491 -43.091 1.00 60.03 104 SER A N 1
ATOM 780 C CA . SER A 1 104 ? 15.841 -14.817 -42.901 1.00 60.03 104 SER A CA 1
ATOM 781 C C . SER A 1 104 ? 15.241 -15.546 -41.688 1.00 60.03 104 SER A C 1
ATOM 783 O O . SER A 1 104 ? 14.953 -14.933 -40.656 1.00 60.03 104 SER A O 1
ATOM 785 N N . ALA A 1 105 ? 15.125 -16.877 -41.774 1.00 60.66 105 ALA A N 1
ATOM 786 C CA . ALA A 1 105 ? 14.613 -17.756 -40.709 1.00 60.66 105 ALA A CA 1
ATOM 787 C C . ALA A 1 105 ? 15.440 -17.736 -39.401 1.00 60.66 105 ALA A C 1
ATOM 789 O O . ALA A 1 105 ? 15.056 -18.345 -38.405 1.00 60.66 105 ALA A O 1
ATOM 790 N N . THR A 1 106 ? 16.585 -17.052 -39.405 1.00 62.19 106 THR A N 1
ATOM 791 C CA . THR A 1 106 ? 17.504 -16.862 -38.275 1.00 62.19 106 THR A CA 1
ATOM 792 C C . THR A 1 106 ? 17.276 -15.550 -37.518 1.00 62.19 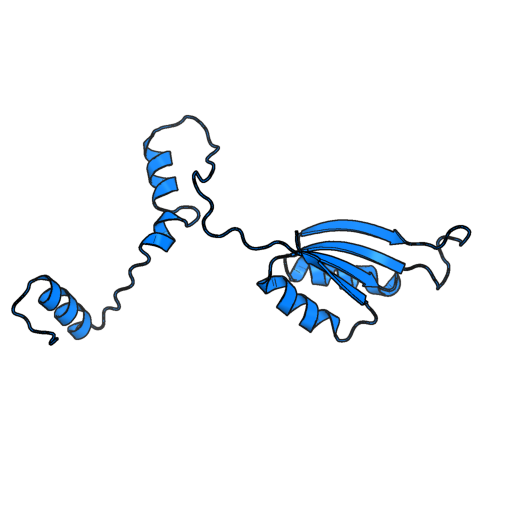106 THR A C 1
ATOM 794 O O . THR A 1 106 ? 17.922 -15.328 -36.493 1.00 62.19 106 THR A O 1
ATOM 797 N N . SER A 1 107 ? 16.365 -14.694 -37.986 1.00 66.12 107 SER A N 1
ATOM 798 C CA . SER A 1 107 ? 15.990 -13.446 -37.314 1.00 66.12 107 SER A CA 1
ATOM 799 C C . SER A 1 107 ? 15.232 -13.741 -36.019 1.00 66.12 107 SER A C 1
ATOM 801 O O . SER A 1 107 ? 14.311 -14.557 -36.018 1.00 66.12 107 SER A O 1
ATOM 803 N N . LYS A 1 108 ? 15.590 -13.073 -34.918 1.00 77.88 108 LYS A N 1
ATOM 804 C CA . LYS A 1 108 ? 14.888 -13.195 -33.631 1.00 77.88 108 LYS A CA 1
ATOM 805 C C . LYS A 1 108 ? 14.328 -11.846 -33.204 1.00 77.88 108 LYS A C 1
ATOM 807 O O . LYS A 1 108 ? 14.974 -10.819 -33.402 1.00 77.88 108 LYS A O 1
ATOM 812 N N . VAL A 1 109 ? 13.150 -11.844 -32.594 1.00 81.81 109 VAL A N 1
ATOM 813 C CA . VAL A 1 109 ? 12.573 -10.639 -31.986 1.00 81.81 109 VAL A CA 1
ATOM 814 C C . VAL A 1 109 ? 12.935 -10.624 -30.513 1.00 81.81 109 VAL A C 1
ATOM 816 O O . VAL A 1 109 ? 12.805 -11.644 -29.835 1.00 81.81 109 VAL A O 1
ATOM 819 N N . ARG A 1 110 ? 13.419 -9.477 -30.039 1.00 82.94 110 ARG A N 1
ATOM 820 C CA . ARG A 1 110 ? 13.823 -9.256 -28.657 1.00 82.94 110 ARG A CA 1
ATOM 821 C C . ARG A 1 110 ? 12.946 -8.169 -28.046 1.00 82.94 110 ARG A C 1
ATOM 823 O O . ARG A 1 110 ? 12.879 -7.062 -28.576 1.00 82.94 110 ARG A O 1
ATOM 830 N N . PHE A 1 111 ? 12.306 -8.508 -26.936 1.00 82.81 111 PHE A N 1
ATOM 831 C CA . PHE A 1 111 ? 11.539 -7.600 -26.095 1.00 82.81 111 PHE A CA 1
ATOM 832 C C . PHE A 1 111 ? 12.325 -7.344 -24.817 1.00 82.81 111 PHE A C 1
ATOM 834 O O . PHE A 1 111 ? 12.745 -8.290 -24.151 1.00 82.81 111 PHE A O 1
ATOM 841 N N . GLU A 1 112 ? 12.519 -6.078 -24.479 1.00 84.12 112 GLU A N 1
ATOM 842 C CA . GLU A 1 112 ? 13.084 -5.661 -23.202 1.00 84.12 112 GLU A CA 1
ATOM 843 C C . GLU A 1 112 ? 11.969 -4.994 -22.396 1.00 84.12 112 GLU A C 1
ATOM 845 O O . GLU A 1 112 ? 11.336 -4.048 -22.866 1.00 84.12 112 GLU A O 1
ATOM 850 N N . ALA A 1 113 ? 11.701 -5.513 -21.202 1.00 82.94 113 ALA A N 1
ATOM 851 C CA . ALA A 1 113 ? 10.643 -5.034 -20.326 1.00 82.94 113 ALA A CA 1
ATOM 852 C C . ALA A 1 113 ? 11.140 -4.912 -18.886 1.00 82.94 113 ALA A C 1
ATOM 854 O O . ALA A 1 113 ? 12.055 -5.623 -18.464 1.00 82.94 113 ALA A O 1
ATOM 855 N N . VAL A 1 114 ? 10.516 -4.023 -18.121 1.00 82.62 114 VAL A N 1
ATOM 856 C CA . VAL A 1 114 ? 10.746 -3.896 -16.681 1.00 82.62 114 VAL A CA 1
ATOM 857 C C . VAL A 1 114 ? 9.583 -4.553 -15.950 1.00 82.62 114 VAL A C 1
ATOM 859 O O . VAL A 1 114 ? 8.424 -4.219 -16.198 1.00 82.62 114 VAL A O 1
ATOM 862 N N . VAL A 1 115 ? 9.891 -5.509 -15.073 1.00 82.62 115 VAL A N 1
ATOM 863 C CA . VAL A 1 115 ? 8.894 -6.318 -14.359 1.00 82.62 115 VAL A CA 1
ATOM 864 C C . VAL A 1 115 ? 9.168 -6.355 -12.862 1.00 82.62 115 VAL A C 1
ATOM 866 O O . VAL A 1 115 ? 10.318 -6.318 -12.425 1.00 82.62 115 VAL A O 1
ATOM 869 N N . THR A 1 116 ? 8.108 -6.466 -12.068 1.00 82.69 116 THR A N 1
ATOM 870 C CA . THR A 1 116 ? 8.197 -6.740 -10.626 1.00 82.69 116 THR A CA 1
ATOM 871 C C . THR A 1 116 ? 8.431 -8.232 -10.351 1.00 82.69 116 THR A C 1
ATOM 873 O O . THR A 1 116 ? 8.214 -9.077 -11.222 1.00 82.69 116 THR A O 1
ATOM 876 N N . ASP A 1 117 ? 8.821 -8.589 -9.122 1.00 77.31 117 ASP A N 1
ATOM 877 C CA . ASP A 1 117 ? 8.985 -9.995 -8.712 1.00 77.31 117 ASP A CA 1
ATOM 878 C C . ASP A 1 117 ? 7.715 -10.840 -8.890 1.00 77.31 117 ASP A C 1
ATOM 880 O O . ASP A 1 117 ? 7.794 -12.003 -9.282 1.00 77.31 117 ASP A O 1
ATOM 884 N N . GLN A 1 118 ? 6.541 -10.255 -8.639 1.00 75.50 118 GLN A N 1
ATOM 885 C CA . GLN A 1 118 ? 5.267 -10.952 -8.806 1.00 75.50 118 GLN A CA 1
ATOM 886 C C . GLN A 1 118 ? 4.984 -11.236 -10.290 1.00 75.50 118 GLN A C 1
ATOM 888 O O . GLN A 1 118 ? 4.694 -12.372 -10.664 1.00 75.50 118 GLN A O 1
ATOM 893 N N . GLN A 1 119 ? 5.164 -10.226 -11.146 1.00 80.50 119 GLN A N 1
ATOM 894 C CA . GLN A 1 119 ? 4.975 -10.350 -12.596 1.00 80.50 119 GLN A CA 1
ATOM 895 C C . GLN A 1 119 ? 5.973 -11.327 -13.221 1.00 80.50 119 GLN A C 1
ATOM 897 O O . GLN A 1 119 ? 5.624 -12.089 -14.118 1.00 80.50 119 GLN A O 1
ATOM 902 N N . LYS A 1 120 ? 7.211 -11.371 -12.717 1.00 77.38 120 LYS A N 1
ATOM 903 C CA . LYS A 1 120 ? 8.223 -12.352 -13.127 1.00 77.38 120 LYS A CA 1
ATOM 904 C C . LYS A 1 120 ? 7.722 -13.789 -12.971 1.00 77.38 120 LYS A C 1
ATOM 906 O O . LYS A 1 120 ? 7.897 -14.584 -13.892 1.00 77.38 120 LYS A O 1
ATOM 911 N N . THR A 1 121 ? 7.123 -14.142 -11.833 1.00 78.06 121 THR A N 1
ATOM 912 C CA . THR A 1 121 ? 6.628 -15.509 -11.602 1.00 78.06 121 THR A CA 1
ATOM 913 C C . THR A 1 121 ? 5.496 -15.870 -12.564 1.00 78.06 121 THR A C 1
ATOM 915 O O . THR A 1 121 ? 5.490 -16.973 -13.110 1.00 78.06 121 THR A O 1
ATOM 918 N N . GLU A 1 122 ? 4.582 -14.935 -12.820 1.00 81.31 122 GLU A N 1
ATOM 919 C CA . GLU A 1 122 ? 3.473 -15.121 -13.763 1.00 81.31 122 GLU A CA 1
ATOM 920 C C . GLU A 1 122 ? 3.978 -15.295 -15.205 1.00 81.31 122 GLU A C 1
ATOM 922 O O . GLU A 1 122 ? 3.597 -16.243 -15.894 1.00 81.31 122 GLU A O 1
ATOM 927 N N . ILE A 1 123 ? 4.913 -14.444 -15.637 1.00 79.38 123 ILE A N 1
ATOM 928 C CA . ILE A 1 123 ? 5.477 -14.466 -16.991 1.00 79.38 123 ILE A CA 1
ATOM 929 C C . ILE A 1 123 ? 6.313 -15.730 -17.234 1.00 79.38 123 ILE A C 1
ATOM 931 O O . ILE A 1 123 ? 6.192 -16.354 -18.288 1.00 79.38 123 ILE A O 1
ATOM 935 N N . LEU A 1 124 ? 7.124 -16.163 -16.263 1.00 78.75 124 LEU A N 1
ATOM 936 C CA . LEU A 1 124 ? 7.899 -17.405 -16.379 1.00 78.75 124 LEU A CA 1
ATOM 937 C C . LEU A 1 124 ? 6.995 -18.641 -16.505 1.00 78.75 124 LEU A C 1
ATOM 939 O O . LEU A 1 124 ? 7.312 -19.551 -17.270 1.00 78.75 124 LEU A O 1
ATOM 943 N N . GLY A 1 125 ? 5.858 -18.664 -15.802 1.00 77.12 125 GLY A N 1
ATOM 944 C CA . GLY A 1 125 ? 4.858 -19.723 -15.950 1.00 77.12 125 GLY A CA 1
ATOM 945 C C . GLY A 1 125 ? 4.183 -19.712 -17.324 1.00 77.12 125 GLY A C 1
ATOM 946 O O . GLY A 1 125 ? 3.951 -20.768 -17.911 1.00 77.12 125 GLY A O 1
ATOM 947 N N . ALA A 1 126 ? 3.917 -18.522 -17.863 1.00 75.31 126 ALA A N 1
ATOM 948 C CA . ALA A 1 126 ? 3.235 -18.351 -19.139 1.00 75.31 126 ALA A CA 1
ATOM 949 C C . ALA A 1 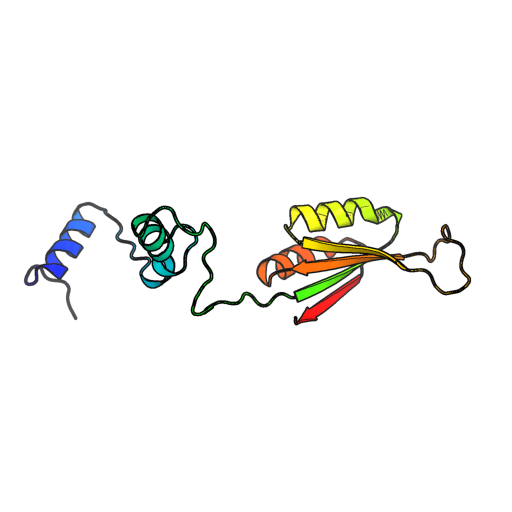126 ? 4.135 -18.622 -20.361 1.00 75.31 126 ALA A C 1
ATOM 951 O O . ALA A 1 126 ? 3.630 -19.051 -21.395 1.00 75.31 126 ALA A O 1
ATOM 952 N N . ILE A 1 127 ? 5.454 -18.412 -20.257 1.00 72.94 127 ILE A N 1
ATOM 953 C CA . ILE A 1 127 ? 6.411 -18.609 -21.365 1.00 72.94 127 ILE A CA 1
ATOM 954 C C . ILE A 1 127 ? 6.831 -20.078 -21.548 1.00 72.94 127 ILE A C 1
ATOM 956 O O . ILE A 1 127 ? 7.241 -20.455 -22.643 1.00 72.94 127 ILE A O 1
ATOM 960 N N . GLY A 1 128 ? 6.657 -20.937 -20.537 1.00 67.62 128 GLY A N 1
ATOM 961 C CA . GLY A 1 128 ? 6.987 -22.371 -20.604 1.00 67.62 128 GLY A CA 1
ATOM 962 C C . GLY A 1 128 ? 6.589 -23.134 -21.892 1.00 67.62 128 GLY A C 1
ATOM 963 O O . GLY A 1 128 ? 7.383 -23.959 -22.344 1.00 67.62 128 GLY A O 1
ATOM 964 N N . PRO A 1 129 ? 5.413 -22.901 -22.515 1.00 66.06 129 PRO A N 1
ATOM 965 C CA . PRO A 1 129 ? 5.015 -23.559 -23.765 1.00 66.06 129 PRO A CA 1
ATOM 966 C C . PRO A 1 129 ? 5.561 -22.918 -25.057 1.00 66.06 129 PRO A C 1
ATOM 968 O O . PRO A 1 129 ? 5.406 -23.505 -26.128 1.00 66.06 129 PRO A O 1
ATOM 971 N N . LEU A 1 130 ? 6.177 -21.734 -25.001 1.00 67.56 130 LEU A N 1
ATOM 972 C CA . LEU A 1 130 ? 6.677 -21.014 -26.177 1.00 67.56 130 LEU A CA 1
ATOM 973 C C . LEU A 1 130 ? 8.156 -21.329 -26.441 1.00 67.56 130 LEU A C 1
ATOM 975 O O . LEU A 1 130 ? 8.946 -21.523 -25.521 1.00 67.56 130 LEU A O 1
ATOM 979 N N . ARG A 1 131 ? 8.579 -21.311 -27.715 1.00 66.06 131 ARG A N 1
ATOM 980 C CA . ARG A 1 131 ? 10.005 -21.383 -28.107 1.00 66.06 131 ARG A CA 1
ATOM 981 C C . ARG A 1 131 ? 10.7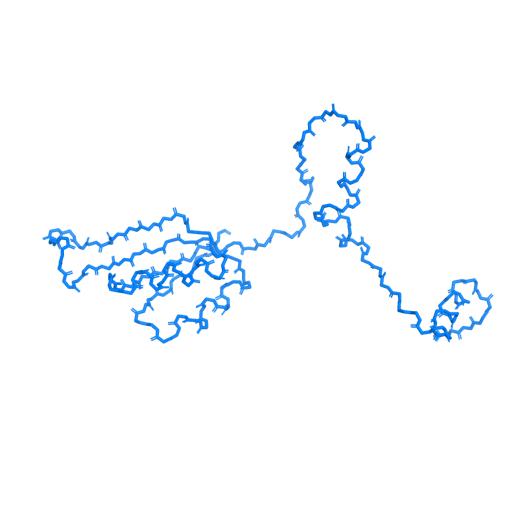09 -20.034 -27.900 1.00 66.06 131 ARG A C 1
ATOM 983 O O . ARG A 1 131 ? 11.372 -19.527 -28.803 1.00 66.06 131 ARG A O 1
ATOM 990 N N . ALA A 1 132 ? 10.543 -19.448 -26.719 1.00 73.19 132 ALA A N 1
ATOM 991 C CA . ALA A 1 132 ? 11.150 -18.185 -26.334 1.00 73.19 132 ALA A CA 1
ATOM 992 C C . ALA A 1 132 ? 12.159 -18.400 -25.201 1.00 73.19 132 ALA A C 1
ATOM 994 O O . ALA A 1 132 ? 11.950 -19.215 -24.306 1.00 73.19 132 ALA A O 1
ATOM 995 N N . THR A 1 133 ? 13.270 -17.670 -25.247 1.00 77.50 133 THR A N 1
ATOM 996 C CA . THR A 1 133 ? 14.255 -17.633 -24.163 1.00 77.50 133 THR A CA 1
ATOM 997 C C . THR A 1 133 ? 14.039 -16.386 -23.325 1.00 77.50 133 THR A C 1
ATOM 999 O O . THR A 1 133 ? 13.770 -15.312 -23.866 1.00 77.50 133 THR A O 1
ATOM 1002 N N . VAL A 1 134 ? 14.163 -16.539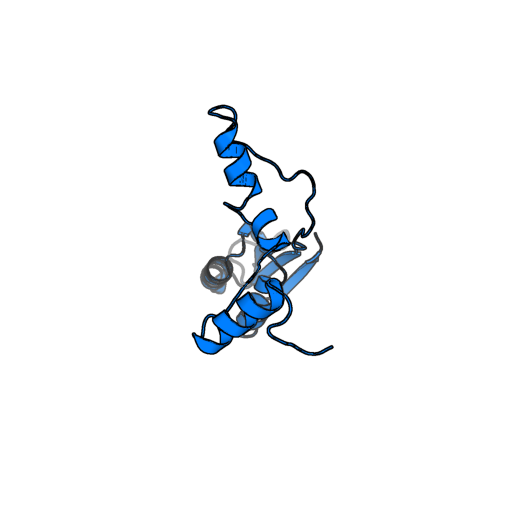 -22.010 1.00 81.81 134 VAL A N 1
ATOM 1003 C CA . VAL A 1 134 ? 13.938 -15.472 -21.038 1.00 81.81 134 VAL A CA 1
ATOM 1004 C C . VAL A 1 134 ? 15.204 -15.265 -20.231 1.00 81.81 134 VAL A C 1
ATOM 1006 O O . VAL A 1 134 ? 15.623 -16.169 -19.512 1.00 81.81 134 VAL A O 1
ATOM 1009 N N . ASP A 1 135 ? 15.771 -14.067 -20.318 1.00 81.12 135 ASP A N 1
ATOM 1010 C CA . ASP A 1 135 ? 16.892 -13.640 -19.489 1.00 81.12 135 ASP A CA 1
ATOM 1011 C C . ASP A 1 135 ? 16.414 -12.570 -18.503 1.00 81.12 135 ASP A C 1
ATOM 1013 O O . ASP A 1 135 ? 15.662 -11.659 -18.856 1.00 81.12 135 ASP A O 1
ATOM 1017 N N . LEU A 1 136 ? 16.835 -12.691 -17.245 1.00 77.75 136 LEU A N 1
ATOM 1018 C CA . LEU A 1 136 ? 16.433 -11.810 -16.152 1.00 77.75 136 LEU A CA 1
ATOM 1019 C C . LEU A 1 136 ? 17.666 -11.182 -15.518 1.00 77.75 136 LEU A C 1
ATOM 1021 O O . LEU A 1 136 ? 18.562 -11.891 -15.058 1.00 77.75 136 LEU A O 1
ATOM 1025 N N . TYR A 1 137 ? 17.666 -9.856 -15.439 1.00 78.06 137 TYR A N 1
ATOM 1026 C CA . TYR A 1 137 ? 18.728 -9.083 -14.809 1.00 78.06 137 TYR A CA 1
ATOM 1027 C C . TYR A 1 137 ? 18.142 -8.233 -13.674 1.00 78.06 137 TYR A C 1
ATOM 1029 O O . TYR A 1 137 ? 17.102 -7.603 -13.880 1.00 78.06 137 TYR A O 1
ATOM 1037 N N . PRO A 1 138 ? 18.760 -8.208 -12.480 1.00 73.44 138 PRO A N 1
ATOM 1038 C CA . PRO A 1 138 ? 18.366 -7.271 -11.431 1.00 73.44 138 PRO A CA 1
ATOM 1039 C C . PRO A 1 138 ? 18.668 -5.831 -11.879 1.00 73.44 138 PRO A C 1
ATOM 1041 O O . PRO A 1 138 ? 19.690 -5.603 -12.534 1.00 73.44 138 PRO A O 1
ATOM 1044 N N . LEU A 1 139 ? 17.779 -4.888 -11.550 1.00 65.00 139 LEU A N 1
ATOM 1045 C CA . LEU A 1 139 ? 17.974 -3.445 -11.757 1.00 65.00 139 LEU A CA 1
ATOM 1046 C C . LEU A 1 139 ? 18.330 -2.731 -10.451 1.00 65.00 139 LEU A C 1
ATOM 1048 O O . LEU A 1 139 ? 17.804 -3.135 -9.389 1.00 65.00 139 LEU A O 1
#

Radius of gyration: 25.21 Å; chains: 1; bounding box: 47×48×78 Å

pLDDT: mean 79.79, std 10.11, range [56.12, 97.0]